Protein AF-Q9FV96-F1 (afdb_monomer)

InterPro domains:
  IPR005150 Cellulose synthase [PF03552] (1-132)
  IPR029044 Nucleotide-diphospho-sugar transferases [G3DSA:3.90.550.10] (1-125)
  IPR029044 Nucleotide-diphospho-sugar transferases [SSF53448] (4-121)

Solvent-accessible surface area (backbone atoms only — not comparable to full-atom values): 8648 Å² total; per-residue (Å²): 140,85,90,84,82,80,92,83,56,92,95,58,90,59,59,70,68,61,44,50,54,58,47,50,56,56,54,40,52,74,75,71,49,64,64,61,46,76,44,72,46,96,93,58,78,86,90,50,93,55,54,66,59,57,47,41,59,50,56,68,30,91,86,52,12,70,70,48,52,60,44,77,53,77,81,81,73,82,92,70,57,96,78,42,88,80,54,77,68,46,51,64,54,53,66,46,50,34,51,56,33,45,80,76,83,43,57,78,90,81,88,44,48,32,41,30,30,45,58,46,75,73,66,53,76,61,74,81,76,79,76,85,127

pLDDT: mean 94.03, std 7.07, range [43.47, 98.19]

Foldseek 3Di:
DDDDDDDDDPPDDQPPVVNVVVVVLVVCCVPPNDQKDFFADPQDDDPDPCLVVVQCCQLVPPQRNLPDFKDADADADPDQDPVNPVVVRCCCVRPPVQVVCCVPRGGDDDRHRMMGGSCVVVVDDRPDDDPDD

Radius of gyration: 17.7 Å; Cα contacts (8 Å, |Δi|>4): 112; chains: 1; bounding box: 48×44×45 Å

Mean predicted aligned error: 4.16 Å

Sequence (133 aa):
LIYVSREKRPGFQHHKKAGAMSALVRVSAVLTNGPFMLNLDCDHYINNSKALREAMCFLTDPNLGKYVCYVQFPQRFDGIDRNDRYANRNTVFFDINLRGLDGIQGPVYVGTGCVFNRTALYGYEPPIKPKHK

Organism: Nicotiana benthamiana (NCBI:txid4100)

Structure (mmCIF, N/CA/C/O backbone):
data_AF-Q9FV96-F1
#
_entry.id   AF-Q9FV96-F1
#
loop_
_atom_site.group_PDB
_atom_site.id
_atom_site.type_symbol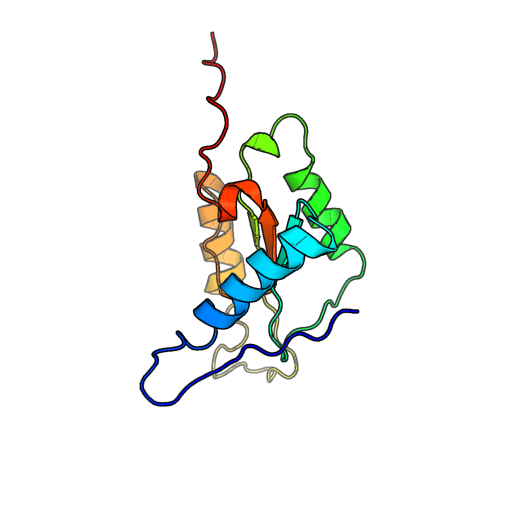
_atom_site.label_atom_id
_atom_site.label_alt_id
_atom_site.label_comp_id
_atom_site.label_asym_id
_atom_site.label_entity_id
_atom_site.label_seq_id
_atom_site.pdbx_PDB_ins_code
_atom_site.Cartn_x
_atom_site.Cartn_y
_atom_site.Cartn_z
_atom_site.occupancy
_atom_site.B_iso_or_equiv
_atom_site.auth_seq_id
_atom_site.auth_comp_id
_atom_site.auth_asym_id
_atom_site.auth_atom_id
_atom_site.pdbx_PDB_model_num
ATOM 1 N N . LEU A 1 1 ? -4.873 -18.064 5.062 1.00 95.19 1 LEU A N 1
ATOM 2 C CA . LEU A 1 1 ? -5.084 -17.597 3.672 1.00 95.19 1 LEU A CA 1
ATOM 3 C C . LEU A 1 1 ? -6.575 -17.665 3.378 1.00 95.19 1 LEU A C 1
ATOM 5 O O . LEU A 1 1 ? -7.185 -18.654 3.757 1.00 95.19 1 LEU A O 1
ATOM 9 N N . ILE A 1 2 ? -7.155 -16.634 2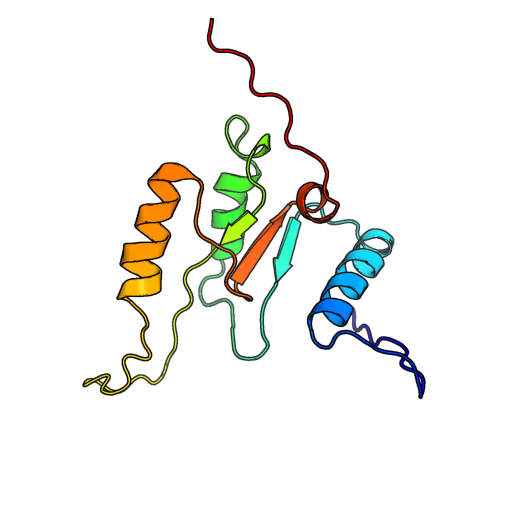.763 1.00 97.06 2 ILE A N 1
ATOM 10 C CA . ILE A 1 2 ? -8.582 -16.593 2.413 1.00 97.06 2 ILE A CA 1
ATOM 11 C C . ILE A 1 2 ? -8.672 -16.276 0.923 1.00 97.06 2 ILE A C 1
ATOM 13 O O . ILE A 1 2 ? -8.146 -15.254 0.485 1.00 97.06 2 ILE A O 1
ATOM 17 N N . TYR A 1 3 ? -9.312 -17.154 0.153 1.00 97.56 3 TYR A N 1
ATOM 18 C CA . TYR A 1 3 ? -9.589 -16.920 -1.261 1.00 97.56 3 TYR A CA 1
ATOM 19 C C . TYR A 1 3 ? -10.971 -16.284 -1.410 1.00 97.56 3 TYR A C 1
ATOM 21 O O . TYR A 1 3 ? -11.950 -16.786 -0.863 1.00 97.56 3 TYR A O 1
ATOM 29 N N . VAL A 1 4 ? -11.050 -15.177 -2.148 1.00 97.50 4 VAL A N 1
ATOM 30 C CA . VAL A 1 4 ? -12.295 -14.432 -2.356 1.00 97.50 4 VAL A CA 1
ATOM 31 C C . VAL A 1 4 ? -12.468 -14.165 -3.841 1.00 97.50 4 VAL A C 1
ATOM 33 O O . VAL A 1 4 ? -11.637 -13.505 -4.463 1.00 97.50 4 VAL A O 1
ATOM 36 N N . SER A 1 5 ? -13.589 -14.622 -4.392 1.00 97.56 5 SER A N 1
ATOM 37 C CA . SER A 1 5 ? -14.060 -14.221 -5.714 1.00 97.56 5 SER A CA 1
ATOM 38 C C . SER A 1 5 ? -15.327 -13.391 -5.562 1.00 97.56 5 SER A C 1
ATOM 40 O O . SER A 1 5 ? -16.196 -13.707 -4.751 1.00 97.56 5 SER A O 1
ATOM 42 N N . ARG A 1 6 ? -15.425 -12.299 -6.322 1.00 96.88 6 ARG A N 1
ATOM 43 C CA . ARG A 1 6 ? -16.633 -11.470 -6.349 1.00 96.88 6 ARG A CA 1
ATOM 44 C C . ARG A 1 6 ? -17.595 -12.024 -7.382 1.00 96.88 6 ARG A C 1
ATOM 46 O O . ARG A 1 6 ? -17.184 -12.311 -8.505 1.00 96.88 6 ARG A O 1
ATOM 53 N N . GLU A 1 7 ? -18.874 -12.037 -7.045 1.00 97.19 7 GLU A N 1
ATOM 54 C CA . GLU A 1 7 ? -19.917 -12.207 -8.047 1.00 97.19 7 GLU A CA 1
ATOM 55 C C . GLU A 1 7 ? -19.892 -11.033 -9.043 1.00 97.19 7 GLU A C 1
ATOM 57 O O . GLU A 1 7 ? -19.720 -9.869 -8.663 1.00 97.19 7 GLU A O 1
ATOM 62 N N . LYS A 1 8 ? -20.047 -11.340 -10.332 1.00 96.62 8 LYS A N 1
ATOM 63 C CA . LYS A 1 8 ? -20.219 -10.363 -11.412 1.00 96.62 8 LYS A CA 1
ATOM 64 C C . LYS A 1 8 ? -21.418 -10.783 -12.251 1.00 96.62 8 LYS A C 1
ATOM 66 O O . LYS A 1 8 ? -21.572 -11.966 -12.535 1.00 96.62 8 LYS A O 1
ATOM 71 N N . ARG A 1 9 ? -22.233 -9.814 -12.670 1.00 97.38 9 ARG A N 1
ATOM 72 C CA . ARG A 1 9 ? -23.434 -10.044 -13.484 1.00 97.38 9 ARG A CA 1
ATOM 73 C C . ARG A 1 9 ? -23.365 -9.253 -14.793 1.00 97.38 9 ARG A C 1
ATOM 75 O O . ARG A 1 9 ? -22.837 -8.136 -14.779 1.00 97.38 9 ARG A O 1
ATOM 82 N N . PRO A 1 10 ? -23.902 -9.785 -15.906 1.00 97.25 10 PRO A N 1
ATOM 83 C CA . PRO A 1 10 ? -24.054 -9.024 -17.143 1.00 97.25 10 PRO A CA 1
ATOM 84 C C . PRO A 1 10 ? -24.814 -7.714 -16.898 1.00 97.25 10 PRO A C 1
ATOM 86 O O . PRO A 1 10 ? -25.780 -7.692 -16.141 1.00 97.25 10 PRO A O 1
ATOM 89 N N . GLY A 1 11 ? -24.358 -6.618 -17.506 1.00 96.38 11 GLY A N 1
ATOM 90 C CA . GLY A 1 11 ? -24.962 -5.289 -17.339 1.00 96.38 11 GLY A CA 1
ATOM 91 C C . GLY A 1 11 ? -24.515 -4.501 -16.098 1.00 96.38 11 GLY A C 1
ATOM 92 O O . GLY A 1 11 ? -24.848 -3.325 -15.994 1.00 96.38 11 GLY A O 1
ATOM 93 N N . PHE A 1 12 ? -23.720 -5.081 -15.188 1.00 97.12 12 PHE A N 1
ATOM 94 C CA . PHE A 1 12 ? -23.239 -4.386 -13.986 1.00 97.12 12 PHE A CA 1
ATOM 95 C C . PHE A 1 12 ? -21.769 -3.963 -14.106 1.00 97.12 12 PHE A C 1
ATOM 97 O O . PHE A 1 12 ? -20.870 -4.786 -14.304 1.00 97.12 12 PHE A O 1
ATOM 104 N N . GLN A 1 13 ? -21.503 -2.668 -13.917 1.00 96.12 13 GLN A N 1
ATOM 105 C CA . GLN A 1 13 ? -20.141 -2.135 -13.843 1.00 96.12 13 GLN A CA 1
ATOM 106 C C . GLN A 1 13 ? -19.433 -2.622 -12.570 1.00 96.12 13 GLN A C 1
ATOM 108 O O . GLN A 1 13 ? -19.974 -2.557 -11.471 1.00 96.12 13 GLN A O 1
ATOM 113 N N . HIS A 1 14 ? -18.195 -3.108 -12.705 1.00 95.75 14 HIS A N 1
ATOM 114 C CA . HIS A 1 14 ? -17.481 -3.798 -11.615 1.00 95.75 14 HIS A CA 1
ATOM 115 C C . HIS A 1 14 ? -16.165 -3.129 -11.178 1.00 95.75 14 HIS A C 1
ATOM 117 O O . HIS A 1 14 ? -15.426 -3.701 -10.364 1.00 95.75 14 HIS A O 1
ATOM 123 N N . HIS A 1 15 ? -15.858 -1.946 -11.723 1.00 96.06 15 HIS A N 1
ATOM 124 C CA . HIS A 1 15 ? -14.754 -1.056 -11.324 1.00 96.06 15 HIS A CA 1
ATOM 125 C C . HIS A 1 15 ? -13.360 -1.707 -11.247 1.00 96.06 15 HIS A C 1
ATOM 127 O O . HIS A 1 15 ? -12.553 -1.351 -10.390 1.00 96.06 15 HIS A O 1
ATOM 133 N N . LYS A 1 16 ? -13.068 -2.664 -12.142 1.00 95.44 16 LYS A N 1
ATOM 134 C CA . LYS A 1 16 ? -11.744 -3.312 -12.298 1.00 95.44 16 LYS A CA 1
ATOM 135 C C . LYS A 1 16 ? -11.068 -3.620 -10.935 1.00 95.44 16 LYS A C 1
ATOM 137 O O . LYS A 1 16 ? -11.674 -4.310 -10.109 1.00 95.44 16 LYS A O 1
ATOM 142 N N . LYS A 1 17 ? -9.844 -3.113 -10.707 1.00 95.94 17 LYS A N 1
ATOM 143 C CA . LYS A 1 17 ? -9.040 -3.280 -9.478 1.00 95.94 17 LYS A CA 1
ATOM 144 C C . LYS A 1 17 ? -9.669 -2.584 -8.267 1.00 95.94 17 LYS A C 1
ATOM 146 O O . LYS A 1 17 ? -9.734 -3.188 -7.201 1.00 95.94 17 LYS A O 1
ATOM 151 N N . ALA A 1 18 ? -10.204 -1.373 -8.437 1.00 96.44 18 ALA A N 1
ATOM 152 C CA . ALA A 1 18 ? -10.824 -0.617 -7.347 1.00 96.44 18 ALA A CA 1
ATOM 153 C C . ALA A 1 18 ? -11.973 -1.403 -6.697 1.00 96.44 18 ALA A C 1
ATOM 155 O O . ALA A 1 18 ? -11.960 -1.643 -5.494 1.00 96.44 18 ALA A O 1
ATOM 156 N N . GLY A 1 19 ? -12.901 -1.928 -7.504 1.00 97.31 19 GLY A N 1
ATOM 157 C CA . GLY A 1 19 ? -14.014 -2.729 -6.991 1.00 97.31 19 GLY A CA 1
ATOM 158 C C . GLY A 1 19 ? -13.571 -4.024 -6.299 1.00 97.31 19 GLY A C 1
ATOM 159 O O . GLY A 1 19 ? -14.249 -4.492 -5.384 1.00 97.31 19 GLY A O 1
ATOM 160 N N . ALA A 1 20 ? -12.444 -4.610 -6.722 1.00 97.44 20 ALA A N 1
ATOM 161 C CA . ALA A 1 20 ? -11.879 -5.793 -6.077 1.00 97.44 20 ALA A CA 1
ATOM 162 C C . ALA A 1 20 ? -11.294 -5.451 -4.701 1.00 97.44 20 ALA A C 1
ATOM 164 O O . ALA A 1 20 ? -11.679 -6.073 -3.713 1.00 97.44 20 ALA A O 1
ATOM 165 N N . MET A 1 21 ? -10.450 -4.419 -4.617 1.00 97.19 21 MET A N 1
ATOM 166 C CA . MET A 1 21 ? -9.850 -3.983 -3.353 1.00 97.19 21 MET A CA 1
ATOM 167 C C . MET A 1 21 ? -10.913 -3.526 -2.348 1.00 97.19 21 MET A C 1
ATOM 169 O O . MET A 1 21 ? -10.882 -3.952 -1.197 1.00 97.19 21 MET A O 1
ATOM 173 N N . SER A 1 22 ? -11.920 -2.755 -2.777 1.00 97.19 22 SER A N 1
ATOM 174 C CA . SER A 1 22 ? -13.014 -2.333 -1.892 1.00 97.19 22 SER A CA 1
ATOM 175 C C . SER A 1 22 ? -13.832 -3.511 -1.356 1.00 97.19 22 SER A C 1
ATOM 177 O O . SER A 1 22 ? -14.300 -3.468 -0.221 1.00 97.19 22 SER A O 1
ATOM 179 N N . ALA A 1 23 ? -14.019 -4.579 -2.140 1.00 97.88 23 ALA A N 1
ATOM 180 C CA . ALA A 1 23 ? -14.682 -5.781 -1.638 1.00 97.88 23 ALA A CA 1
ATOM 181 C C . ALA A 1 23 ? -13.818 -6.529 -0.619 1.00 97.88 23 ALA A C 1
ATOM 183 O O . ALA A 1 23 ? -14.345 -6.958 0.403 1.00 97.88 23 ALA A O 1
ATOM 184 N N . LEU A 1 24 ? -12.507 -6.642 -0.858 1.00 98.00 24 LEU A N 1
ATOM 185 C CA . LEU A 1 24 ? -11.577 -7.260 0.091 1.00 98.00 24 LEU A CA 1
ATOM 186 C C . LEU A 1 24 ? -11.549 -6.512 1.428 1.00 98.00 24 LEU A C 1
ATOM 188 O O . LEU A 1 24 ? -11.556 -7.156 2.473 1.00 98.00 24 LEU A O 1
ATOM 192 N N . VAL A 1 25 ? -11.605 -5.176 1.411 1.00 97.75 25 VAL A N 1
ATOM 193 C CA . VAL A 1 25 ? -11.730 -4.354 2.627 1.00 97.75 25 VAL A CA 1
ATOM 194 C C . VAL A 1 25 ? -12.973 -4.748 3.437 1.00 97.75 25 VAL A C 1
ATOM 196 O O . VAL A 1 25 ? -12.860 -5.000 4.640 1.00 97.75 25 VAL A O 1
ATOM 199 N N . ARG A 1 26 ? -14.137 -4.869 2.778 1.00 98.06 26 ARG A N 1
ATOM 200 C CA . ARG A 1 26 ? -15.407 -5.254 3.423 1.00 98.06 26 ARG A CA 1
ATOM 201 C C . ARG A 1 26 ? -15.394 -6.689 3.943 1.00 98.06 26 ARG A C 1
ATOM 203 O O . ARG A 1 26 ? -15.772 -6.923 5.082 1.00 98.06 26 ARG A O 1
ATOM 210 N N . VAL A 1 27 ? -14.932 -7.643 3.136 1.00 98.19 27 VAL A N 1
ATOM 211 C CA . VAL A 1 27 ? -14.859 -9.058 3.536 1.00 98.19 27 VAL A CA 1
ATOM 212 C C . VAL A 1 27 ? -13.897 -9.233 4.712 1.00 98.19 27 VAL A C 1
ATOM 214 O O . VAL A 1 27 ? -14.232 -9.884 5.697 1.00 98.19 27 VAL A O 1
ATOM 217 N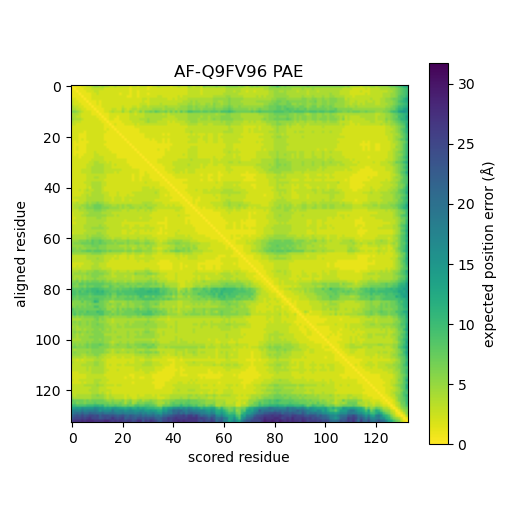 N . SER A 1 28 ? -12.728 -8.590 4.664 1.00 98.12 28 SER A N 1
ATOM 218 C CA . SER A 1 28 ? -11.758 -8.623 5.761 1.00 98.12 28 SER A CA 1
ATOM 219 C C . SER A 1 28 ? -12.321 -8.042 7.060 1.00 98.12 28 SER A C 1
ATOM 221 O O . SER A 1 28 ? -12.002 -8.571 8.122 1.00 98.12 28 SER A O 1
ATOM 223 N N . ALA A 1 29 ? -13.161 -7.002 6.990 1.00 97.69 29 ALA A N 1
ATOM 224 C CA . ALA A 1 29 ? -13.792 -6.401 8.169 1.00 97.69 29 ALA A CA 1
ATOM 225 C C . ALA A 1 29 ? -14.653 -7.405 8.949 1.00 97.69 29 ALA A C 1
ATOM 227 O O . ALA A 1 29 ? -14.690 -7.358 10.171 1.00 97.69 29 ALA A O 1
ATOM 228 N N . VAL A 1 30 ? -15.311 -8.326 8.240 1.00 98.06 30 VAL A N 1
ATOM 229 C CA . VAL A 1 30 ? -16.174 -9.348 8.845 1.00 98.06 30 VAL A CA 1
ATOM 230 C C . VAL A 1 30 ? -15.361 -10.535 9.360 1.00 98.06 30 VAL A C 1
ATOM 232 O O . VAL A 1 30 ? -15.661 -11.066 10.421 1.00 98.06 30 VAL A O 1
ATOM 235 N N . LEU A 1 31 ? -14.336 -10.964 8.616 1.00 97.94 31 LEU A N 1
ATOM 236 C CA . LEU A 1 31 ? -13.625 -12.209 8.923 1.00 97.94 31 LEU A CA 1
ATOM 237 C C . LEU A 1 31 ? -12.556 -12.056 10.010 1.00 97.94 31 LEU A C 1
ATOM 239 O O . LEU A 1 31 ? -12.444 -12.916 10.876 1.00 97.94 31 LEU A O 1
ATOM 243 N N . THR A 1 32 ? -11.737 -11.004 9.945 1.00 97.75 32 THR A N 1
ATOM 244 C CA . THR A 1 32 ? -10.587 -10.834 10.859 1.00 97.75 32 THR A CA 1
ATOM 245 C C . THR A 1 32 ? -10.451 -9.428 11.428 1.00 97.75 32 THR A C 1
ATOM 247 O O . THR A 1 32 ? -9.761 -9.243 12.424 1.00 97.75 32 THR A O 1
ATOM 250 N N . ASN A 1 33 ? -11.078 -8.437 10.793 1.00 97.38 33 ASN A N 1
ATOM 251 C CA . ASN A 1 33 ? -11.105 -7.035 11.199 1.00 97.38 33 ASN A CA 1
ATOM 252 C C . ASN A 1 33 ? -9.729 -6.424 11.544 1.00 97.38 33 ASN A C 1
ATOM 254 O O . ASN A 1 33 ? -9.608 -5.600 12.447 1.00 97.38 33 ASN A O 1
ATOM 258 N N . GLY A 1 34 ? -8.671 -6.820 10.826 1.00 97.62 34 GLY A N 1
ATOM 259 C CA . GLY A 1 34 ? -7.317 -6.315 11.086 1.00 97.62 34 GLY A CA 1
ATOM 260 C C . GLY A 1 34 ? -7.221 -4.787 10.911 1.00 97.62 34 GLY A C 1
ATOM 261 O O . GLY A 1 34 ? -7.735 -4.285 9.906 1.00 97.62 34 GLY A O 1
ATOM 262 N N . PRO A 1 35 ? -6.572 -4.041 11.830 1.00 96.75 35 PRO A N 1
ATOM 263 C CA . PRO A 1 35 ? -6.550 -2.570 11.823 1.00 96.75 35 PRO A CA 1
ATOM 264 C C . PRO A 1 35 ? -5.689 -1.975 10.702 1.00 96.75 35 PRO A C 1
ATOM 266 O O . PRO A 1 35 ? -5.931 -0.849 10.271 1.00 96.75 35 PRO A O 1
ATOM 269 N N . PHE A 1 36 ? -4.718 -2.743 10.206 1.00 97.75 36 PHE A N 1
ATOM 270 C CA . PHE A 1 36 ? -3.824 -2.346 9.126 1.00 97.75 36 PHE A CA 1
ATOM 271 C C . PHE A 1 36 ? -3.975 -3.280 7.927 1.00 97.75 36 PHE A C 1
ATOM 273 O O . PHE A 1 36 ? -4.212 -4.480 8.090 1.00 97.75 36 PHE A O 1
ATOM 280 N N . MET A 1 37 ? -3.840 -2.736 6.719 1.00 97.81 37 MET A N 1
ATOM 281 C CA . MET A 1 37 ? -4.035 -3.470 5.470 1.00 97.81 37 MET A CA 1
ATOM 282 C C . MET A 1 37 ? -2.897 -3.182 4.491 1.00 97.81 37 MET A C 1
ATOM 284 O O . MET A 1 37 ? -2.758 -2.054 4.034 1.00 97.81 37 MET A O 1
ATOM 288 N N . LEU A 1 38 ? -2.105 -4.199 4.141 1.00 97.69 38 LEU A N 1
ATOM 289 C CA . LEU A 1 38 ? -1.117 -4.108 3.061 1.00 97.69 38 LEU A CA 1
ATOM 290 C C . LEU A 1 38 ? -1.788 -4.414 1.718 1.00 97.69 38 LEU A C 1
ATOM 292 O O . LEU A 1 38 ? -2.433 -5.455 1.579 1.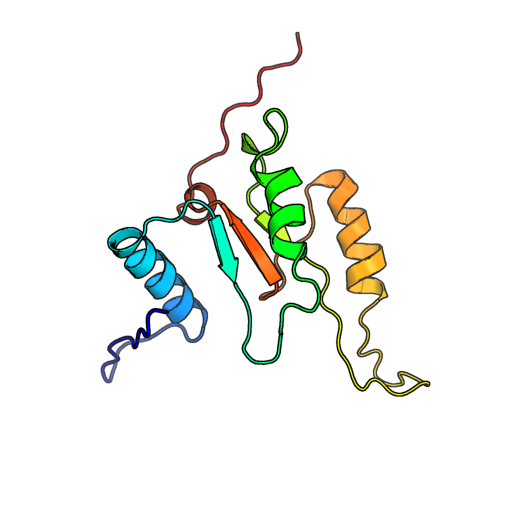00 97.69 38 LEU A O 1
ATOM 296 N N . ASN A 1 39 ? -1.589 -3.554 0.719 1.00 97.31 39 ASN A N 1
ATOM 297 C CA . ASN A 1 39 ? -1.910 -3.870 -0.669 1.00 97.31 39 ASN A CA 1
ATOM 298 C C . ASN A 1 39 ? -0.646 -4.269 -1.452 1.00 97.31 39 ASN A C 1
ATOM 300 O O . ASN A 1 39 ? 0.421 -3.677 -1.286 1.00 97.31 39 ASN A O 1
ATOM 304 N N . LEU A 1 40 ? -0.769 -5.268 -2.323 1.00 97.50 40 LEU A N 1
ATOM 305 C CA . LEU A 1 40 ? 0.343 -5.763 -3.129 1.00 97.50 40 LEU A CA 1
ATOM 306 C C . LEU A 1 40 ? -0.177 -6.278 -4.473 1.00 97.50 40 LEU A C 1
ATOM 308 O O . LEU A 1 40 ? -1.204 -6.960 -4.515 1.00 97.50 40 LEU A O 1
ATOM 312 N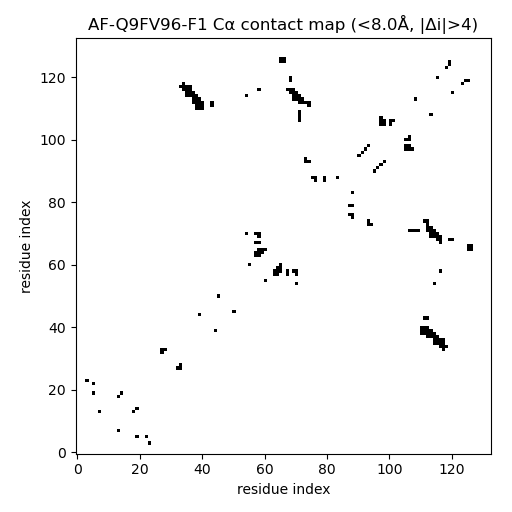 N . ASP A 1 41 ? 0.522 -5.930 -5.549 1.00 97.44 41 ASP A N 1
ATOM 313 C CA . ASP A 1 41 ? 0.264 -6.454 -6.891 1.00 97.44 41 ASP A CA 1
ATOM 314 C C . ASP A 1 41 ? 0.976 -7.792 -7.128 1.00 97.44 41 ASP A C 1
ATOM 316 O O . ASP A 1 41 ? 1.921 -8.143 -6.429 1.00 97.44 41 ASP A O 1
ATOM 320 N N . CYS A 1 42 ? 0.489 -8.575 -8.095 1.00 96.94 42 CYS A N 1
ATOM 321 C CA . CYS A 1 42 ? 0.942 -9.954 -8.315 1.00 96.94 42 CYS A CA 1
ATOM 322 C C . CYS A 1 42 ? 2.359 -10.074 -8.893 1.00 96.94 42 CYS A C 1
ATOM 324 O O . CYS A 1 42 ? 2.953 -11.145 -8.830 1.00 96.94 42 CYS A O 1
ATOM 326 N N . ASP A 1 43 ? 2.879 -8.994 -9.462 1.00 96.25 43 ASP A N 1
ATOM 327 C CA . ASP A 1 43 ? 4.243 -8.837 -9.964 1.00 96.25 43 ASP A CA 1
ATOM 328 C C . ASP A 1 43 ? 5.203 -8.258 -8.908 1.00 96.25 43 ASP A C 1
ATOM 330 O O . ASP A 1 43 ? 6.388 -8.090 -9.180 1.00 96.25 43 ASP A O 1
ATOM 334 N N . HIS A 1 44 ? 4.713 -7.987 -7.694 1.00 96.69 44 HIS A N 1
ATOM 335 C CA . HIS A 1 44 ? 5.512 -7.501 -6.577 1.00 96.69 44 HIS A CA 1
ATOM 336 C C . HIS A 1 44 ? 5.548 -8.530 -5.446 1.00 96.69 44 HIS A C 1
ATOM 338 O O . HIS A 1 44 ? 4.549 -9.165 -5.109 1.00 96.69 44 HIS A O 1
ATOM 344 N N . TYR A 1 45 ? 6.705 -8.659 -4.803 1.00 96.44 45 TYR A N 1
ATOM 345 C CA . TYR A 1 45 ? 6.884 -9.517 -3.637 1.00 96.44 45 TYR A CA 1
ATOM 346 C C . TYR A 1 45 ? 7.615 -8.775 -2.517 1.00 96.44 45 TYR A C 1
ATOM 348 O O . TYR A 1 45 ? 8.294 -7.772 -2.733 1.00 96.44 45 TYR A O 1
ATOM 356 N N . ILE A 1 46 ? 7.460 -9.267 -1.288 1.00 96.50 46 ILE A N 1
ATOM 357 C CA . ILE A 1 46 ? 8.160 -8.720 -0.125 1.00 96.50 46 ILE A CA 1
ATOM 358 C C . ILE A 1 46 ? 9.592 -9.258 -0.137 1.00 96.50 46 ILE A C 1
ATOM 360 O O . ILE A 1 46 ? 9.813 -10.445 0.093 1.00 96.50 46 ILE A O 1
ATOM 364 N N . ASN A 1 47 ? 10.564 -8.384 -0.390 1.00 95.56 47 ASN A N 1
ATOM 365 C CA . ASN A 1 47 ? 11.982 -8.750 -0.441 1.00 95.56 47 ASN A CA 1
ATOM 366 C C . ASN A 1 47 ? 12.664 -8.804 0.943 1.00 95.56 47 ASN A C 1
ATOM 368 O O . ASN A 1 47 ? 13.713 -9.423 1.089 1.00 95.56 47 ASN A O 1
ATOM 372 N N . ASN A 1 48 ? 12.078 -8.168 1.960 1.00 94.94 48 ASN A N 1
ATOM 373 C CA . ASN A 1 48 ? 12.601 -8.095 3.321 1.00 94.94 48 ASN A CA 1
ATOM 374 C C . ASN A 1 48 ? 11.483 -8.410 4.319 1.00 94.94 48 ASN A C 1
ATOM 376 O O .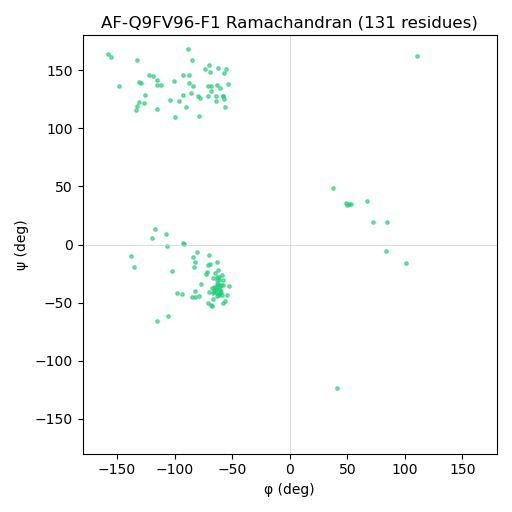 ASN A 1 48 ? 10.497 -7.679 4.421 1.00 94.94 48 ASN A O 1
ATOM 380 N N . SER A 1 49 ? 11.661 -9.465 5.116 1.00 95.69 49 SER A N 1
ATOM 381 C CA . SER A 1 49 ? 10.686 -9.887 6.132 1.00 95.69 49 SER A CA 1
ATOM 382 C C . SER A 1 49 ? 10.459 -8.849 7.240 1.00 95.69 49 SER A C 1
ATOM 384 O O . SER A 1 49 ? 9.467 -8.930 7.964 1.00 95.69 49 SER A O 1
ATOM 386 N N . LYS A 1 50 ? 11.336 -7.844 7.362 1.00 97.38 50 LYS A N 1
ATOM 387 C CA . LYS A 1 50 ? 11.195 -6.735 8.313 1.00 97.38 50 LYS A CA 1
ATOM 388 C C . LYS A 1 50 ? 10.312 -5.593 7.810 1.00 97.38 50 LYS A C 1
ATOM 390 O O . LYS A 1 50 ? 9.922 -4.773 8.633 1.00 97.38 50 LYS A O 1
ATOM 395 N N . ALA A 1 51 ? 9.930 -5.558 6.530 1.00 96.00 51 ALA A N 1
ATOM 396 C CA . ALA A 1 51 ? 9.174 -4.439 5.955 1.00 96.00 51 ALA A CA 1
ATOM 397 C C . ALA A 1 51 ? 7.876 -4.136 6.729 1.00 96.00 51 ALA A C 1
ATOM 399 O O . ALA A 1 51 ? 7.586 -2.990 7.059 1.00 96.00 51 ALA A O 1
ATOM 400 N N . LEU A 1 52 ? 7.120 -5.169 7.116 1.00 96.06 52 LEU A N 1
ATOM 401 C CA . LEU A 1 52 ? 5.907 -4.979 7.918 1.00 96.06 52 LEU A CA 1
ATOM 402 C C . LEU A 1 52 ? 6.208 -4.438 9.320 1.00 96.06 52 LEU A C 1
ATOM 404 O O . LEU A 1 52 ? 5.458 -3.607 9.824 1.00 96.06 52 LEU A O 1
ATOM 408 N N . ARG A 1 53 ? 7.310 -4.872 9.941 1.00 97.25 53 ARG A N 1
ATOM 409 C CA . ARG A 1 53 ? 7.744 -4.354 11.245 1.00 97.25 53 ARG A CA 1
ATOM 410 C C . ARG A 1 53 ? 8.141 -2.882 11.145 1.00 97.25 53 ARG A C 1
ATOM 412 O O . ARG A 1 53 ? 7.778 -2.108 12.020 1.00 97.25 53 ARG A O 1
ATOM 419 N N . GLU A 1 54 ? 8.831 -2.501 10.077 1.00 97.50 54 GLU A N 1
ATOM 420 C CA . GLU A 1 54 ? 9.202 -1.110 9.799 1.00 97.50 54 GLU A CA 1
ATOM 421 C C . GLU A 1 54 ? 7.965 -0.231 9.571 1.00 97.50 54 GLU A C 1
ATOM 423 O O . GLU A 1 54 ? 7.891 0.862 10.122 1.00 97.50 54 GLU A O 1
ATOM 428 N N . ALA A 1 55 ? 6.945 -0.727 8.860 1.00 97.56 55 ALA A N 1
ATOM 429 C CA . ALA A 1 55 ? 5.676 -0.011 8.714 1.00 97.56 55 ALA A CA 1
ATOM 430 C C . ALA A 1 55 ? 4.986 0.230 10.067 1.00 97.56 55 ALA A C 1
ATOM 432 O O . ALA A 1 55 ? 4.460 1.317 10.316 1.00 97.56 55 ALA A O 1
ATOM 433 N N . MET A 1 56 ? 5.005 -0.772 10.954 1.00 97.81 56 MET A N 1
ATOM 434 C CA . MET A 1 56 ? 4.419 -0.633 12.288 1.00 97.81 56 MET A CA 1
ATOM 435 C C . MET A 1 56 ? 5.129 0.439 13.115 1.00 97.81 56 MET A C 1
ATOM 437 O O . MET A 1 56 ? 4.443 1.156 13.831 1.00 97.81 56 MET A O 1
ATOM 441 N N . CYS A 1 57 ? 6.446 0.637 12.967 1.00 96.88 57 CYS A N 1
ATOM 442 C CA . CYS A 1 57 ? 7.156 1.709 13.675 1.00 96.88 57 CYS A CA 1
ATOM 443 C C . CYS A 1 57 ? 6.500 3.086 13.479 1.00 96.88 57 CYS A C 1
ATOM 445 O O . CYS A 1 57 ? 6.457 3.860 14.426 1.00 96.88 57 CYS A O 1
ATOM 447 N N . PHE A 1 58 ? 5.944 3.373 12.297 1.00 96.31 58 PHE A N 1
ATOM 448 C CA . PHE A 1 58 ? 5.223 4.623 12.035 1.00 96.31 58 PHE A CA 1
ATOM 449 C C . PHE A 1 58 ? 3.756 4.559 12.468 1.00 96.31 58 PHE A C 1
ATOM 451 O O . PHE A 1 58 ? 3.244 5.486 13.091 1.00 96.31 58 PHE A O 1
ATOM 458 N N . LEU A 1 59 ? 3.067 3.463 12.140 1.00 96.44 59 LEU A N 1
ATOM 459 C CA . LEU A 1 59 ? 1.623 3.320 12.356 1.00 96.44 59 LEU A CA 1
ATOM 460 C C . LEU A 1 59 ? 1.241 3.139 13.829 1.00 96.44 59 LEU A C 1
ATOM 462 O O . LEU A 1 59 ? 0.124 3.474 14.218 1.00 96.44 59 LEU A O 1
ATOM 466 N N . THR A 1 60 ? 2.153 2.616 14.648 1.00 95.94 60 THR A N 1
ATOM 467 C CA . THR A 1 60 ? 1.939 2.394 16.083 1.00 95.94 60 THR A CA 1
ATOM 468 C C . THR A 1 60 ? 2.721 3.368 16.960 1.00 95.94 60 THR A C 1
ATOM 470 O O . THR A 1 60 ? 2.762 3.182 18.175 1.00 95.94 60 THR A O 1
ATOM 473 N N . ASP A 1 61 ? 3.345 4.396 16.379 1.00 95.44 61 ASP A N 1
ATOM 474 C CA . ASP A 1 61 ? 3.992 5.448 17.160 1.00 95.44 61 ASP A CA 1
ATOM 475 C C . ASP A 1 61 ? 2.933 6.218 17.984 1.00 95.44 61 ASP A C 1
ATOM 477 O O . ASP A 1 61 ? 1.939 6.685 17.415 1.00 95.44 61 ASP A O 1
ATOM 481 N N . PRO A 1 62 ? 3.100 6.382 19.311 1.00 92.12 62 PRO A N 1
ATOM 482 C CA . PRO A 1 62 ? 2.109 7.061 20.152 1.00 92.12 62 PRO A CA 1
ATOM 483 C C . PRO A 1 62 ? 1.856 8.532 19.787 1.00 92.12 62 PRO A C 1
ATOM 485 O O . PRO A 1 62 ? 0.759 9.045 20.034 1.00 92.12 62 PRO A O 1
ATOM 488 N N . ASN A 1 63 ? 2.859 9.202 19.215 1.00 90.50 63 ASN A N 1
ATOM 489 C CA . ASN A 1 63 ? 2.837 10.616 18.859 1.00 90.50 63 ASN A CA 1
ATOM 490 C C . ASN A 1 63 ? 2.403 10.820 17.404 1.00 90.50 63 ASN A C 1
ATOM 492 O O . ASN A 1 63 ? 1.612 11.719 17.118 1.00 90.50 63 ASN A O 1
ATOM 496 N N . LEU A 1 64 ? 2.905 9.986 16.491 1.00 90.69 64 LEU A N 1
ATOM 497 C CA . LEU A 1 64 ? 2.705 10.129 15.052 1.00 90.69 64 LEU A CA 1
ATOM 498 C C . LEU A 1 64 ? 1.574 9.243 14.513 1.00 90.69 64 LEU A C 1
ATOM 500 O O . LEU A 1 64 ? 0.768 9.717 13.714 1.00 90.69 64 LEU A O 1
ATOM 504 N N . GLY A 1 65 ? 1.464 7.990 14.962 1.00 92.88 65 GLY A N 1
ATOM 505 C CA . GLY A 1 65 ? 0.645 6.949 14.325 1.00 92.88 65 GLY A CA 1
ATOM 506 C C . GLY A 1 65 ? -0.840 7.288 14.199 1.00 92.88 65 GLY A C 1
ATOM 507 O O . GLY A 1 65 ? -1.480 6.933 13.212 1.00 92.88 65 GLY A O 1
ATOM 508 N N . LYS A 1 66 ? -1.380 8.081 15.134 1.00 90.19 66 LYS A N 1
ATOM 509 C CA . LYS A 1 66 ? -2.768 8.582 15.090 1.00 90.19 66 LYS A CA 1
ATOM 510 C C . LYS A 1 66 ? -3.064 9.476 13.879 1.00 90.19 66 LYS A C 1
ATOM 512 O O . LYS A 1 66 ? -4.225 9.622 13.512 1.00 90.19 66 LYS A O 1
ATOM 517 N N . TYR A 1 67 ? -2.037 10.073 13.282 1.00 92.38 67 TYR A N 1
ATOM 518 C CA . TYR A 1 67 ? -2.136 10.984 12.142 1.00 92.38 67 TYR A CA 1
ATOM 519 C C . TYR A 1 67 ? -1.650 10.346 10.834 1.00 92.38 67 TYR A C 1
ATOM 521 O O . TYR A 1 67 ? -1.694 10.992 9.789 1.00 92.38 67 TYR A O 1
ATOM 529 N N . VAL A 1 68 ? -1.184 9.093 10.874 1.00 95.25 68 VAL A N 1
ATOM 530 C CA . VAL A 1 68 ? -0.691 8.374 9.695 1.00 95.25 68 VAL A CA 1
ATOM 531 C C . VAL A 1 68 ? -1.843 7.621 9.035 1.00 95.25 68 VAL A C 1
ATOM 533 O O . VAL A 1 68 ? -2.448 6.722 9.620 1.00 95.25 68 VAL A O 1
ATOM 536 N N . CYS A 1 69 ? -2.130 7.983 7.784 1.00 96.12 69 CYS A N 1
ATOM 537 C CA . CYS A 1 69 ? -3.113 7.292 6.949 1.00 96.12 69 CYS A CA 1
ATOM 538 C C . CYS A 1 69 ? -2.539 5.994 6.365 1.00 96.12 69 CYS A C 1
ATOM 540 O O . CYS A 1 69 ? -3.194 4.951 6.387 1.00 96.12 69 CYS A O 1
ATOM 542 N N . TYR A 1 70 ? -1.306 6.047 5.864 1.00 97.38 70 TYR A N 1
ATOM 543 C CA . TYR A 1 70 ? -0.610 4.896 5.307 1.00 97.38 70 TYR A CA 1
ATOM 544 C C . TYR A 1 70 ? 0.909 5.083 5.318 1.00 97.38 70 TYR A C 1
ATOM 546 O O . TYR A 1 70 ? 1.404 6.202 5.431 1.00 97.38 70 TYR A O 1
ATOM 554 N N . VAL A 1 71 ? 1.637 3.980 5.141 1.00 97.69 71 VAL A N 1
ATOM 555 C CA . VAL A 1 71 ? 3.086 3.960 4.894 1.00 97.69 71 VAL A CA 1
ATOM 556 C C . VAL A 1 71 ? 3.331 3.406 3.494 1.00 97.69 71 VAL A C 1
ATOM 558 O O . VAL A 1 71 ? 2.993 2.253 3.219 1.00 97.69 71 VAL A O 1
ATOM 561 N N . GLN A 1 72 ? 3.906 4.225 2.612 1.00 97.75 72 GLN A N 1
ATOM 562 C CA . GLN A 1 72 ? 4.227 3.852 1.234 1.00 97.75 72 GLN A CA 1
ATOM 563 C C . GLN A 1 72 ? 5.686 3.402 1.131 1.00 97.75 72 GLN A C 1
ATOM 565 O O . GLN A 1 72 ? 6.596 4.171 1.430 1.00 97.75 72 GLN A O 1
ATOM 570 N N . PHE A 1 73 ? 5.914 2.183 0.643 1.00 96.44 73 PHE A N 1
ATOM 571 C CA . PHE A 1 73 ? 7.257 1.696 0.332 1.00 96.44 73 PHE A CA 1
ATOM 572 C C . PHE A 1 73 ? 7.663 2.076 -1.100 1.00 96.44 73 PHE A C 1
ATOM 574 O O . PHE A 1 73 ? 6.807 2.098 -1.994 1.00 96.44 73 PHE A O 1
ATOM 581 N N . PRO A 1 74 ? 8.953 2.362 -1.356 1.00 94.62 74 PRO A N 1
ATOM 582 C CA . PRO A 1 74 ? 9.448 2.570 -2.711 1.00 94.62 74 PRO A CA 1
ATOM 583 C C . PRO A 1 74 ? 9.405 1.257 -3.505 1.00 94.62 74 PRO A C 1
ATOM 585 O O . PRO A 1 74 ? 9.811 0.209 -3.002 1.00 94.62 74 PRO A O 1
ATOM 588 N N . GLN A 1 75 ? 8.947 1.314 -4.757 1.00 93.44 75 GLN A N 1
ATOM 589 C CA . GLN A 1 75 ? 8.938 0.150 -5.646 1.00 93.44 75 GLN A CA 1
ATOM 590 C C . GLN A 1 75 ? 10.309 0.001 -6.308 1.00 93.44 75 GLN A C 1
ATOM 592 O O . GLN A 1 75 ? 10.908 0.986 -6.748 1.00 93.44 75 GLN A O 1
ATOM 597 N N . ARG A 1 76 ? 10.814 -1.233 -6.366 1.00 94.25 76 ARG A N 1
ATOM 598 C CA . ARG A 1 76 ? 12.067 -1.583 -7.041 1.00 94.25 76 ARG A CA 1
ATOM 599 C C . ARG A 1 76 ? 11.814 -2.747 -7.980 1.00 94.25 76 ARG A C 1
ATOM 601 O O . ARG A 1 76 ? 11.090 -3.670 -7.623 1.00 94.25 76 ARG A O 1
ATOM 608 N N . PHE A 1 77 ? 12.418 -2.668 -9.158 1.00 94.00 77 PHE A N 1
ATOM 609 C CA . PHE A 1 77 ? 12.244 -3.641 -10.225 1.00 94.00 77 PHE A CA 1
ATOM 610 C C . PHE A 1 77 ? 13.566 -4.349 -10.499 1.00 94.00 77 PHE A C 1
ATOM 612 O O . PHE A 1 77 ? 14.622 -3.711 -10.575 1.00 94.00 77 PHE A O 1
ATOM 619 N N . ASP A 1 78 ? 13.481 -5.660 -10.675 1.00 92.75 78 ASP A N 1
ATOM 620 C CA . ASP A 1 78 ? 14.614 -6.508 -11.015 1.00 92.75 78 ASP A CA 1
ATOM 621 C C . ASP A 1 78 ? 14.811 -6.594 -12.535 1.00 92.75 78 ASP A C 1
ATOM 623 O O . ASP A 1 78 ? 13.961 -6.183 -13.325 1.00 92.75 78 ASP A O 1
ATOM 627 N N . GLY A 1 79 ? 15.955 -7.134 -12.962 1.00 92.06 79 GLY A N 1
ATOM 628 C CA . GLY A 1 79 ? 16.217 -7.408 -14.381 1.00 92.06 79 GLY A CA 1
ATOM 629 C C . GLY A 1 79 ? 16.467 -6.169 -15.248 1.00 92.06 79 GLY A C 1
ATOM 630 O O . GLY A 1 79 ? 16.352 -6.242 -16.469 1.00 92.06 79 GLY A O 1
ATOM 631 N N . ILE A 1 80 ? 16.815 -5.031 -14.643 1.00 92.06 80 ILE A N 1
ATOM 632 C CA . ILE A 1 80 ? 17.111 -3.801 -15.384 1.00 92.06 80 ILE A CA 1
ATOM 633 C C . ILE A 1 80 ? 18.529 -3.851 -15.961 1.00 92.06 80 ILE A C 1
ATOM 635 O O . ILE A 1 80 ? 19.498 -4.057 -15.224 1.00 92.06 80 ILE A O 1
ATOM 639 N N . ASP A 1 81 ? 18.641 -3.606 -17.271 1.00 92.25 81 ASP A N 1
ATOM 640 C CA . ASP A 1 81 ? 19.922 -3.503 -17.975 1.00 92.25 81 ASP A CA 1
ATOM 641 C C . ASP A 1 81 ? 20.847 -2.453 -17.339 1.00 92.25 81 ASP A C 1
ATOM 643 O O . ASP A 1 81 ? 20.401 -1.445 -16.787 1.00 92.25 81 ASP A O 1
ATOM 647 N N . ARG A 1 82 ? 22.163 -2.656 -17.460 1.00 91.31 82 ARG A N 1
ATOM 648 C CA . ARG A 1 82 ? 23.164 -1.735 -16.906 1.00 91.31 82 ARG A CA 1
ATOM 649 C C . ARG A 1 82 ? 23.016 -0.313 -17.439 1.00 91.31 82 ARG A C 1
ATOM 651 O O . ARG A 1 82 ? 23.265 0.621 -16.683 1.00 91.31 82 ARG A O 1
ATOM 658 N N . ASN A 1 83 ? 22.614 -0.156 -18.699 1.00 93.19 83 ASN A N 1
ATOM 659 C CA . ASN A 1 83 ? 22.463 1.159 -19.312 1.00 93.19 83 ASN A CA 1
ATOM 660 C C . ASN A 1 83 ? 21.124 1.823 -18.978 1.00 93.19 83 ASN A C 1
ATOM 662 O O . ASN A 1 83 ? 20.981 3.010 -19.248 1.00 93.19 83 ASN A O 1
ATOM 666 N N . ASP A 1 84 ? 20.149 1.065 -18.455 1.00 92.06 84 ASP A N 1
ATOM 667 C CA . ASP A 1 84 ? 18.793 1.519 -18.116 1.00 92.06 84 ASP A CA 1
ATOM 668 C C . ASP A 1 84 ? 18.216 2.530 -19.127 1.00 92.06 84 ASP A C 1
ATOM 670 O O . ASP A 1 84 ? 17.717 3.596 -18.771 1.00 92.06 84 ASP A O 1
ATOM 674 N N . ARG A 1 85 ? 18.316 2.213 -20.428 1.00 92.44 85 ARG A N 1
ATOM 675 C CA . ARG A 1 85 ? 17.938 3.138 -21.514 1.00 92.44 85 ARG A CA 1
ATOM 676 C C . ARG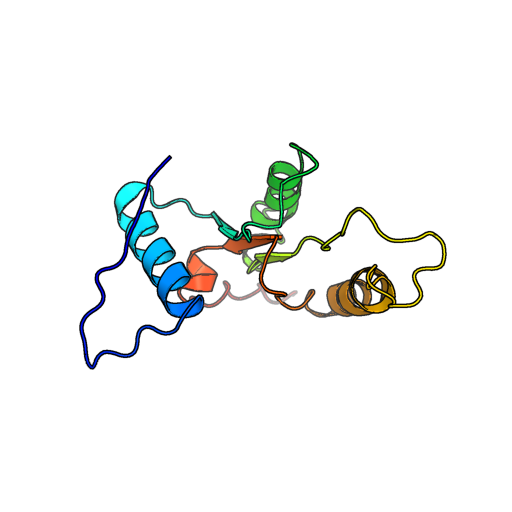 A 1 85 ? 16.472 3.585 -21.435 1.00 92.44 85 ARG A C 1
ATOM 678 O O . ARG A 1 85 ? 16.133 4.654 -21.932 1.00 92.44 85 ARG A O 1
ATOM 685 N N . TYR A 1 86 ? 15.618 2.764 -20.828 1.00 92.94 86 TYR A N 1
ATOM 686 C CA . TYR A 1 86 ? 14.195 3.042 -20.634 1.00 92.94 86 TYR A CA 1
ATOM 687 C C . TYR A 1 86 ? 13.877 3.703 -19.284 1.00 92.94 86 TYR A C 1
ATOM 689 O O . TYR A 1 86 ? 12.711 3.965 -19.012 1.00 92.94 86 TYR A O 1
ATOM 697 N N . ALA A 1 87 ? 14.889 3.987 -18.456 1.00 91.94 87 ALA A N 1
ATOM 698 C CA . ALA A 1 87 ? 14.747 4.592 -17.131 1.00 91.94 87 ALA A CA 1
ATOM 699 C C . ALA A 1 87 ? 13.767 3.840 -16.207 1.00 91.94 87 ALA A C 1
ATOM 701 O O . ALA A 1 87 ? 13.074 4.436 -15.378 1.00 91.94 87 ALA A O 1
ATOM 702 N N . ASN A 1 88 ? 13.726 2.510 -16.312 1.00 91.94 88 ASN A N 1
ATOM 703 C CA . ASN A 1 88 ? 12.759 1.666 -15.611 1.00 91.94 88 ASN A CA 1
ATOM 704 C C . ASN A 1 88 ? 12.991 1.630 -14.094 1.00 91.94 88 ASN A C 1
ATOM 706 O O . ASN A 1 88 ? 12.085 1.267 -13.343 1.00 91.94 88 ASN A O 1
ATOM 710 N N . ARG A 1 89 ? 14.171 2.047 -13.604 1.00 91.25 89 ARG A N 1
ATOM 711 C CA . ARG A 1 89 ? 14.421 2.157 -12.156 1.00 91.25 89 ARG A CA 1
ATOM 712 C C . ARG A 1 89 ? 13.559 3.218 -11.483 1.00 91.25 89 ARG A C 1
ATOM 714 O O . ARG A 1 89 ? 13.362 3.137 -10.271 1.00 91.25 89 ARG A O 1
ATOM 721 N N . ASN A 1 90 ? 13.094 4.222 -12.235 1.00 90.56 90 ASN A N 1
ATOM 722 C CA . ASN A 1 90 ? 12.279 5.330 -11.731 1.00 90.56 90 ASN A CA 1
ATOM 723 C C . ASN A 1 90 ? 12.858 6.010 -10.468 1.00 90.56 90 ASN A C 1
ATOM 725 O O . ASN A 1 90 ? 12.121 6.479 -9.599 1.00 90.56 90 ASN A O 1
ATOM 729 N N . THR A 1 91 ? 14.189 6.082 -10.351 1.00 90.69 91 THR A N 1
ATOM 730 C CA . THR A 1 91 ? 14.884 6.601 -9.156 1.00 90.69 91 THR A CA 1
ATOM 731 C C . THR A 1 91 ? 14.544 8.054 -8.870 1.00 90.69 91 THR A C 1
ATOM 733 O O . THR A 1 91 ? 14.335 8.405 -7.718 1.00 90.69 91 THR A O 1
ATOM 736 N N . VAL A 1 92 ? 14.408 8.903 -9.891 1.00 92.56 92 VAL A N 1
ATOM 737 C CA . VAL A 1 92 ? 14.017 10.310 -9.690 1.00 92.56 92 VAL A CA 1
ATOM 738 C C . VAL A 1 92 ? 12.662 10.404 -8.988 1.00 92.56 92 VAL A C 1
ATOM 740 O O . VAL A 1 92 ? 12.495 11.163 -8.035 1.00 92.56 92 VAL A O 1
ATOM 743 N N . PHE A 1 93 ? 11.696 9.589 -9.407 1.00 93.06 93 PHE A N 1
ATOM 744 C CA . PHE A 1 93 ? 10.374 9.594 -8.799 1.00 93.06 93 PHE A CA 1
ATOM 745 C C . PHE A 1 93 ? 10.413 9.063 -7.357 1.00 93.06 93 PHE A C 1
ATOM 747 O O . PHE A 1 93 ? 9.967 9.754 -6.441 1.00 93.06 93 PHE A O 1
ATOM 754 N N . PHE A 1 94 ? 10.991 7.879 -7.134 1.00 92.81 94 PHE A N 1
ATOM 755 C CA . PHE A 1 94 ? 10.967 7.227 -5.818 1.00 92.81 94 PHE A CA 1
ATOM 756 C C . PHE A 1 94 ? 11.948 7.819 -4.796 1.00 92.81 94 PHE A C 1
ATOM 758 O O . PHE A 1 94 ? 11.636 7.848 -3.608 1.00 92.81 94 PHE A O 1
ATOM 765 N N . ASP A 1 95 ? 13.122 8.285 -5.223 1.00 92.88 95 ASP A N 1
ATOM 766 C CA . ASP A 1 95 ? 14.198 8.714 -4.320 1.00 92.88 95 ASP A CA 1
ATOM 767 C C . ASP A 1 95 ? 14.328 10.225 -4.172 1.00 92.88 95 ASP A C 1
ATOM 769 O O . ASP A 1 95 ? 14.849 10.675 -3.155 1.00 92.88 95 ASP A O 1
ATOM 773 N N . ILE A 1 96 ? 13.852 11.007 -5.143 1.00 93.62 96 ILE A N 1
ATOM 774 C CA . ILE A 1 96 ? 13.906 12.471 -5.071 1.00 93.62 96 ILE A CA 1
ATOM 775 C C . ILE A 1 96 ? 12.513 13.012 -4.767 1.00 93.62 96 ILE A C 1
ATOM 777 O O . ILE A 1 96 ? 12.302 13.594 -3.706 1.00 93.62 96 ILE A O 1
ATOM 781 N N . ASN A 1 97 ? 11.538 12.770 -5.646 1.00 94.44 97 ASN A N 1
ATOM 782 C CA . ASN A 1 97 ? 10.225 13.405 -5.526 1.00 94.44 97 ASN A CA 1
ATOM 783 C C . ASN A 1 97 ? 9.447 12.918 -4.300 1.00 94.44 97 ASN A C 1
ATOM 785 O O . ASN A 1 97 ? 9.017 13.734 -3.488 1.00 94.44 97 ASN A O 1
ATOM 789 N N . LEU A 1 98 ? 9.279 11.601 -4.136 1.00 94.38 98 LEU A N 1
ATOM 790 C CA . LEU A 1 98 ? 8.517 11.069 -3.001 1.00 94.38 98 LEU A CA 1
ATOM 791 C C . LEU A 1 98 ? 9.179 11.382 -1.655 1.00 94.38 98 LEU A C 1
ATOM 793 O O . LEU A 1 98 ? 8.471 11.700 -0.704 1.00 94.38 98 LEU A O 1
ATOM 797 N N . ARG A 1 99 ? 10.517 11.369 -1.586 1.00 93.56 99 ARG A N 1
ATOM 798 C CA . ARG A 1 99 ? 11.244 11.788 -0.377 1.00 93.56 99 ARG A CA 1
ATOM 799 C C . ARG A 1 99 ? 11.100 13.283 -0.100 1.00 93.56 99 ARG A C 1
ATOM 801 O O . ARG A 1 99 ? 10.972 13.671 1.053 1.00 93.56 99 ARG A O 1
ATOM 808 N N . GLY A 1 100 ? 11.088 14.120 -1.136 1.00 94.88 100 GLY A N 1
ATOM 809 C CA . GLY A 1 100 ? 10.841 15.554 -0.990 1.00 94.88 100 GLY A CA 1
ATOM 810 C C . GLY A 1 100 ? 9.445 15.852 -0.432 1.00 94.88 100 GLY A C 1
ATOM 811 O O . GLY A 1 100 ? 9.305 16.678 0.466 1.00 94.88 100 GLY A O 1
ATOM 812 N N . LEU A 1 101 ? 8.419 15.141 -0.913 1.00 95.69 101 LEU A N 1
ATOM 813 C CA . LEU A 1 101 ? 7.040 15.275 -0.422 1.00 95.69 101 LEU A CA 1
ATOM 814 C C . LEU A 1 101 ? 6.864 14.791 1.024 1.00 95.69 101 LEU A C 1
ATOM 816 O O . LEU A 1 101 ? 6.011 15.314 1.749 1.00 95.69 101 LEU A O 1
ATOM 820 N N . ASP A 1 102 ? 7.684 13.832 1.455 1.00 94.06 102 ASP A N 1
ATOM 821 C CA . ASP A 1 102 ? 7.685 13.320 2.827 1.00 94.06 102 ASP A CA 1
ATOM 822 C C . ASP A 1 102 ? 8.018 14.405 3.863 1.00 94.06 102 ASP A C 1
ATOM 824 O O . ASP A 1 102 ? 7.459 14.418 4.955 1.00 94.06 102 ASP A O 1
ATOM 828 N N . GLY A 1 103 ? 8.830 15.400 3.485 1.00 92.94 103 GLY A N 1
ATOM 829 C CA . GLY A 1 103 ? 9.134 16.556 4.333 1.00 92.94 103 GLY A CA 1
ATOM 830 C C . GLY A 1 103 ? 7.972 17.539 4.535 1.00 92.94 103 GLY A C 1
ATOM 831 O O . GLY A 1 103 ? 8.094 18.449 5.353 1.00 92.94 103 GLY A O 1
ATOM 832 N N . ILE A 1 104 ? 6.864 17.389 3.799 1.00 93.94 104 ILE A N 1
ATOM 833 C CA . ILE A 1 104 ? 5.700 18.287 3.867 1.00 93.94 104 ILE A CA 1
ATOM 834 C C . ILE A 1 104 ? 4.471 17.547 4.403 1.00 93.94 104 ILE A C 1
ATOM 836 O O . ILE A 1 104 ? 3.966 17.886 5.470 1.00 93.94 104 ILE A O 1
ATOM 840 N N . GLN A 1 105 ? 3.968 16.559 3.656 1.00 93.56 105 GLN A N 1
ATOM 841 C CA . GLN A 1 105 ? 2.696 15.879 3.956 1.00 93.56 105 GLN A CA 1
ATOM 842 C C . GLN A 1 105 ? 2.759 14.355 3.775 1.00 93.56 105 GLN A C 1
ATOM 844 O O . GLN A 1 105 ? 1.822 13.657 4.171 1.00 93.56 105 GLN A O 1
ATOM 849 N N . GLY A 1 106 ? 3.842 13.833 3.199 1.00 94.94 106 GLY A N 1
ATOM 850 C CA . GLY A 1 106 ? 3.991 12.417 2.884 1.00 94.94 106 GLY A CA 1
ATOM 851 C C . GLY A 1 106 ? 3.973 12.132 1.376 1.00 94.94 106 GLY A C 1
ATOM 852 O O . GLY A 1 106 ? 3.515 12.954 0.576 1.00 94.94 106 GLY A O 1
ATOM 853 N N . PRO A 1 107 ? 4.452 10.948 0.965 1.00 96.19 107 PRO A N 1
ATOM 854 C CA . PRO A 1 107 ? 4.412 10.500 -0.422 1.00 96.19 107 PRO A CA 1
ATOM 855 C C . PRO A 1 107 ? 2.983 10.188 -0.883 1.00 96.19 107 PRO A C 1
ATOM 857 O O . PRO A 1 107 ? 2.120 9.789 -0.098 1.00 96.19 107 PRO A O 1
ATOM 860 N N . VAL A 1 108 ? 2.740 10.289 -2.190 1.00 96.25 108 VAL A N 1
ATOM 861 C CA . VAL A 1 108 ? 1.468 9.874 -2.803 1.00 96.25 108 VAL A CA 1
ATOM 862 C C . VAL A 1 108 ? 1.347 8.348 -2.873 1.00 96.25 108 VAL A C 1
ATOM 864 O O . VAL A 1 108 ? 2.345 7.637 -2.996 1.00 96.25 108 VAL A O 1
ATOM 867 N N . TYR A 1 109 ? 0.117 7.833 -2.831 1.00 96.69 109 TYR A N 1
ATOM 868 C CA . TYR A 1 109 ? -0.152 6.412 -3.054 1.00 96.69 109 TYR A CA 1
ATOM 869 C C . TYR A 1 109 ? 0.060 6.029 -4.525 1.00 96.69 109 TYR A C 1
ATOM 871 O O . TYR A 1 109 ? -0.519 6.636 -5.425 1.00 96.69 109 TYR A O 1
ATOM 879 N N . VAL A 1 110 ? 0.856 4.983 -4.760 1.00 95.94 110 VAL A N 1
ATOM 880 C CA . VAL A 1 110 ? 1.316 4.581 -6.107 1.00 95.94 110 VAL A CA 1
ATOM 881 C C . VAL A 1 110 ? 0.828 3.196 -6.552 1.00 95.94 110 VAL A C 1
ATOM 883 O O . VAL A 1 110 ? 1.318 2.646 -7.532 1.00 95.94 110 VAL A O 1
ATOM 886 N N . GLY A 1 111 ? -0.155 2.611 -5.859 1.00 95.75 111 GLY A N 1
ATOM 887 C CA . GLY A 1 111 ? -0.890 1.437 -6.355 1.00 95.75 111 GLY A CA 1
ATOM 888 C C . GLY A 1 111 ? -0.496 0.070 -5.782 1.00 95.75 111 GLY A C 1
ATOM 889 O O . GLY A 1 111 ? -1.300 -0.859 -5.894 1.00 95.75 111 GLY A O 1
ATOM 890 N N . THR A 1 112 ? 0.668 -0.052 -5.136 1.00 96.62 112 THR A N 1
ATOM 891 C CA . THR A 1 112 ? 1.192 -1.286 -4.508 1.00 96.62 112 THR A CA 1
ATOM 892 C C . THR A 1 112 ? 2.189 -0.942 -3.392 1.00 96.62 112 THR A C 1
ATOM 894 O O . THR A 1 112 ? 2.704 0.180 -3.344 1.00 96.62 112 THR A O 1
ATOM 897 N N . GLY A 1 113 ? 2.453 -1.890 -2.489 1.00 96.94 113 GLY A N 1
ATOM 898 C CA . GLY A 1 113 ? 3.461 -1.756 -1.437 1.00 96.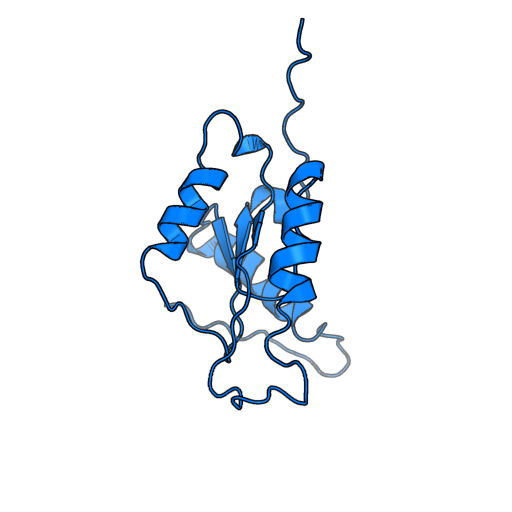94 113 GLY A CA 1
ATOM 899 C C . GLY A 1 113 ? 3.104 -0.702 -0.391 1.00 96.94 113 GLY A C 1
ATOM 900 O O . GLY A 1 113 ? 3.978 0.035 0.057 1.00 96.94 113 GLY A O 1
ATOM 901 N N . CYS A 1 114 ? 1.825 -0.582 -0.039 1.00 97.81 114 CYS A N 1
ATOM 902 C CA . CYS A 1 114 ? 1.341 0.431 0.889 1.00 97.81 114 CYS A CA 1
ATOM 903 C C . CYS A 1 114 ? 0.562 -0.207 2.042 1.00 97.81 114 CYS A C 1
ATOM 905 O O . CYS A 1 114 ? -0.336 -1.027 1.829 1.00 97.81 114 CYS A O 1
ATOM 907 N N . VAL A 1 115 ? 0.923 0.150 3.277 1.00 98.19 115 VAL A N 1
ATOM 908 C CA . VAL A 1 115 ? 0.242 -0.321 4.489 1.00 98.19 115 VAL A CA 1
ATOM 909 C C . VAL A 1 115 ? -0.704 0.768 4.968 1.00 98.19 115 VAL A C 1
ATOM 911 O O . VAL A 1 115 ? -0.262 1.799 5.463 1.00 98.19 115 VAL A O 1
ATOM 914 N N . PHE A 1 116 ? -2.002 0.529 4.831 1.00 98.06 116 PHE A N 1
ATOM 915 C CA . PHE A 1 116 ? -3.061 1.464 5.187 1.00 98.06 116 PHE A CA 1
ATOM 916 C C . PHE A 1 116 ? -3.564 1.263 6.610 1.00 98.06 116 PHE A C 1
ATOM 918 O O . PHE A 1 116 ? -3.711 0.129 7.069 1.00 98.06 116 PHE A O 1
ATOM 925 N N . ASN A 1 117 ? -3.947 2.361 7.255 1.00 96.75 117 ASN A N 1
ATOM 926 C CA . ASN A 1 117 ? -4.829 2.355 8.411 1.00 96.75 117 ASN A CA 1
ATOM 927 C C . ASN A 1 117 ? -6.287 2.172 7.949 1.00 96.75 117 ASN A C 1
ATOM 929 O O . ASN A 1 117 ? -6.791 2.922 7.108 1.00 96.75 117 ASN A O 1
ATOM 933 N N . ARG A 1 118 ? -6.985 1.171 8.496 1.00 96.62 118 ARG A N 1
ATOM 934 C CA . ARG A 1 118 ? -8.368 0.847 8.116 1.00 96.62 118 ARG A CA 1
ATOM 935 C C . ARG A 1 118 ? -9.330 2.009 8.357 1.00 96.62 118 ARG A C 1
ATOM 937 O O . ARG A 1 118 ? -10.202 2.238 7.525 1.00 96.62 118 ARG A O 1
ATOM 944 N N . THR A 1 119 ? -9.199 2.728 9.472 1.00 95.06 119 THR A N 1
ATOM 945 C CA . THR A 1 119 ? -10.113 3.841 9.783 1.00 95.06 119 THR A CA 1
ATOM 946 C C . THR A 1 119 ? -9.978 4.961 8.758 1.00 95.06 119 THR A C 1
ATOM 948 O O . THR A 1 119 ? -10.984 5.503 8.303 1.00 95.06 119 THR A O 1
ATOM 951 N N . ALA A 1 120 ? -8.753 5.229 8.306 1.00 95.12 120 ALA A N 1
ATOM 952 C CA . ALA A 1 120 ? -8.498 6.201 7.256 1.00 95.12 120 ALA A CA 1
ATOM 953 C C . ALA A 1 120 ? -9.090 5.754 5.905 1.00 95.12 120 ALA A C 1
ATOM 955 O O . ALA A 1 120 ? -9.703 6.560 5.210 1.00 95.12 120 ALA A O 1
ATOM 956 N N . LEU A 1 121 ? -9.014 4.460 5.560 1.00 94.56 121 LEU A N 1
ATOM 957 C CA . LEU A 1 121 ? -9.676 3.911 4.362 1.00 94.56 121 LEU A CA 1
ATOM 958 C C . LEU A 1 121 ? -11.207 4.024 4.396 1.00 94.56 121 LEU A C 1
ATOM 960 O O . LEU A 1 121 ? -11.838 4.081 3.342 1.00 94.56 121 LEU A O 1
ATOM 964 N N . TYR A 1 122 ? -11.809 4.040 5.584 1.00 95.88 122 TYR A N 1
ATOM 965 C CA . TYR A 1 122 ? -13.244 4.280 5.756 1.00 95.88 122 TYR A CA 1
ATOM 966 C C . TYR A 1 122 ? -13.623 5.764 5.698 1.00 95.88 122 TYR A C 1
ATOM 968 O O . TYR A 1 122 ? -14.810 6.074 5.672 1.00 95.88 122 TYR A O 1
ATOM 976 N N . GLY A 1 123 ? -12.641 6.667 5.643 1.00 94.19 123 GLY A N 1
ATOM 977 C CA . GLY A 1 123 ? -12.870 8.107 5.572 1.00 94.19 123 GLY A CA 1
ATOM 978 C C . GLY A 1 123 ? -13.090 8.775 6.928 1.00 94.19 123 GLY A C 1
ATOM 979 O O . GLY A 1 123 ? -13.641 9.870 6.967 1.00 94.19 123 GLY A O 1
ATOM 980 N N . TYR A 1 124 ? -12.677 8.150 8.036 1.00 94.06 124 TYR A N 1
ATOM 981 C CA . TYR A 1 124 ? -12.658 8.841 9.327 1.00 94.06 124 TYR A CA 1
ATOM 982 C C . TYR A 1 124 ? -11.549 9.895 9.347 1.00 94.06 124 TYR A C 1
ATOM 984 O O . TYR A 1 124 ? -10.421 9.632 8.923 1.00 94.06 124 TYR A O 1
ATOM 992 N N . GLU A 1 125 ? -11.869 11.072 9.878 1.00 90.50 125 GLU A N 1
ATOM 993 C CA . GLU A 1 125 ? -10.891 12.140 10.061 1.00 90.50 125 GLU A CA 1
ATOM 994 C C . GLU A 1 125 ? -9.866 11.782 11.148 1.00 90.50 125 GLU A C 1
ATOM 996 O O . GLU A 1 125 ? -10.195 11.082 12.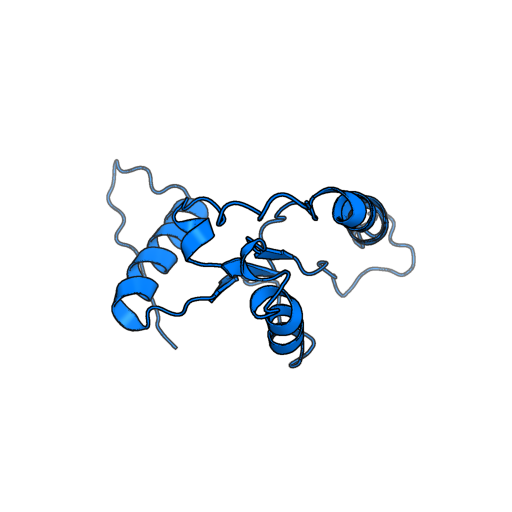116 1.00 90.50 125 GLU A O 1
ATOM 1001 N N . PRO A 1 126 ? -8.613 12.256 11.018 1.00 90.06 126 PRO A N 1
ATOM 1002 C CA . PRO A 1 126 ? -7.638 12.110 12.084 1.00 90.06 126 PRO A CA 1
ATOM 1003 C C . PRO A 1 126 ? -8.110 12.860 13.341 1.00 90.06 126 PRO A C 1
ATOM 1005 O O . PRO A 1 126 ? -8.807 13.873 13.239 1.00 90.06 126 PRO A O 1
ATOM 1008 N N . PRO A 1 127 ? -7.708 12.415 14.544 1.00 86.88 127 PRO A N 1
ATOM 1009 C CA . PRO A 1 127 ? -7.993 13.156 15.764 1.00 86.88 127 PRO A CA 1
ATOM 1010 C C . PRO A 1 127 ? -7.435 14.581 15.670 1.00 86.88 127 PRO A C 1
ATOM 1012 O O . PRO A 1 127 ? -6.402 14.820 15.046 1.00 86.88 127 PRO A O 1
ATOM 1015 N N . ILE A 1 128 ? -8.113 15.541 16.298 1.00 81.25 128 ILE A N 1
ATOM 1016 C CA . ILE A 1 128 ? -7.686 16.943 16.278 1.00 81.25 128 ILE A CA 1
ATOM 1017 C C . ILE A 1 128 ? -6.334 17.052 16.990 1.00 81.25 128 ILE A C 1
ATOM 1019 O O . ILE A 1 128 ? -6.213 16.676 18.159 1.00 81.25 128 ILE A O 1
ATOM 1023 N N . LYS A 1 129 ? -5.317 17.584 16.295 1.00 72.75 129 LYS A N 1
ATOM 1024 C CA . LYS A 1 129 ? -4.016 17.863 16.913 1.00 72.75 129 LYS A CA 1
ATOM 1025 C C . LYS A 1 129 ? -4.226 18.810 18.100 1.00 72.75 129 LYS A C 1
ATOM 1027 O O . LYS A 1 129 ? -4.845 19.862 17.914 1.00 72.75 129 LYS A O 1
ATOM 1032 N N . PRO A 1 130 ? -3.725 18.485 19.305 1.00 68.62 130 PRO A N 1
ATOM 1033 C CA . PRO A 1 130 ? -3.748 19.443 20.397 1.00 68.62 130 PRO A CA 1
ATOM 1034 C C . PRO A 1 130 ? -2.989 20.691 19.942 1.00 68.62 130 PRO A C 1
ATOM 1036 O O . PRO A 1 130 ? -1.870 20.592 19.437 1.00 68.62 130 PRO A O 1
ATOM 1039 N N . LYS A 1 131 ? -3.618 21.865 20.066 1.00 64.81 131 LYS A N 1
ATOM 1040 C CA . LYS A 1 131 ? -2.940 23.134 19.789 1.00 64.81 131 LYS A CA 1
ATOM 1041 C C . LYS A 1 131 ? -1.712 23.201 20.696 1.00 64.81 131 LYS A C 1
ATOM 1043 O O . LYS A 1 131 ? -1.859 23.046 21.910 1.00 64.81 131 LYS A O 1
ATOM 1048 N N . HIS A 1 132 ? -0.528 23.409 20.120 1.00 61.75 132 HIS A N 1
ATOM 1049 C CA . HIS A 1 132 ? 0.629 23.808 20.915 1.00 61.75 132 HIS A CA 1
ATOM 1050 C C . HIS A 1 132 ? 0.236 25.088 21.666 1.00 61.75 132 HIS A C 1
ATOM 1052 O O . HIS A 1 132 ? -0.186 26.059 21.036 1.00 61.75 132 HIS A O 1
ATOM 1058 N N . LYS A 1 133 ? 0.246 25.020 23.001 1.00 43.47 133 LYS A N 1
ATOM 1059 C CA . LYS A 1 133 ? 0.173 26.205 23.857 1.00 43.47 133 LYS A CA 1
ATOM 1060 C C . LYS A 1 133 ? 1.510 26.923 23.825 1.00 43.47 133 LYS A C 1
ATOM 1062 O O . LYS A 1 133 ? 2.532 26.201 23.793 1.00 43.47 133 LYS A O 1
#

Secondary structure (DSSP, 8-state):
---------TT----HHHHHHHHHHHHHHHHT--SEEEE--TT---S-TTHHHHHHHHHT-TTTGGG--EEEPPP--SS--TT-TT-TT-HIIIIIIHHHHHTTT-PPP-SSSEEEEHHHHTTPPPPPPPPP-

Nearest PDB structures (foldseek):
  8g2j-assembly1_D  TM=9.783E-01  e=7.109E-15  Populus tremula x P. tremuloides/Amanita muscaria mixed EST library
  6wlb-assembly1_B  TM=9.880E-01  e=3.412E-14  Populus tremula x Populus tremuloides
  7d5k-assembly1_A  TM=9.855E-01  e=8.517E-14  Gossypium hirsutum
  8g27-assembly1_D  TM=9.466E-01  e=3.888E-14  Populus tremula x Populus tremuloides
  8dqk-assembly1_A  TM=9.453E-01  e=3.477E-11  Hordeum vulgare